Protein AF-A0A3C0S0G8-F1 (afdb_monomer)

Foldseek 3Di:
DVVVQVVCVVVVHDHDDPPDPDDPDDDDPVVVVVVVVCVVVVVPDDAPPVGDPVVVVVVD

Nearest PDB structures (foldseek):
  5wql-assembly2_C  TM=3.470E-01  e=3.973E+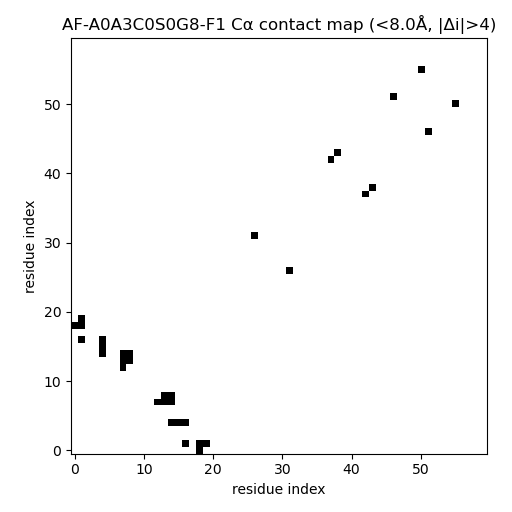00  Escherichia coli K-12

Radius of gyration: 18.83 Å; Cα contacts (8 Å, |Δi|>4): 17; chains: 1; bounding box: 35×25×46 Å

Structure (mmCIF, N/CA/C/O backbone):
data_AF-A0A3C0S0G8-F1
#
_entry.id   AF-A0A3C0S0G8-F1
#
loop_
_atom_site.group_PDB
_atom_site.id
_atom_site.type_symbol
_atom_site.label_atom_id
_atom_site.label_alt_id
_atom_site.label_comp_id
_atom_site.label_asym_id
_atom_site.label_entity_id
_atom_site.label_seq_id
_atom_site.pdbx_PDB_ins_code
_atom_site.Cartn_x
_atom_site.Cartn_y
_atom_site.Cartn_z
_atom_si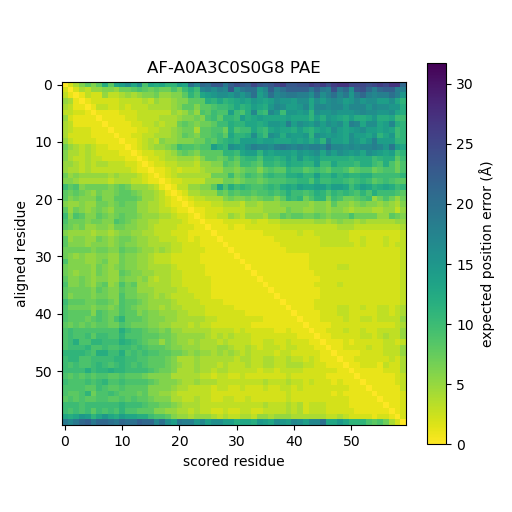te.occupancy
_atom_site.B_iso_or_equiv
_atom_site.auth_seq_id
_atom_site.auth_comp_id
_atom_site.auth_asym_id
_atom_site.auth_atom_id
_atom_site.pdbx_PDB_model_num
ATOM 1 N N . MET A 1 1 ? -9.161 14.034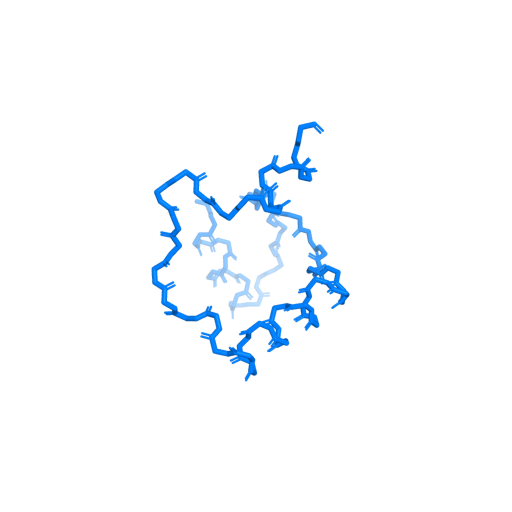 20.426 1.00 60.66 1 MET A N 1
ATOM 2 C CA . MET A 1 1 ? -10.474 13.346 20.391 1.00 60.66 1 MET A CA 1
ATOM 3 C C . MET A 1 1 ? -10.329 11.845 20.117 1.00 60.66 1 MET A C 1
ATOM 5 O O . MET A 1 1 ? -10.803 11.053 20.919 1.00 60.66 1 MET A O 1
ATOM 9 N N . THR A 1 2 ? -9.588 11.429 19.083 1.00 69.81 2 THR A N 1
ATOM 10 C CA . THR A 1 2 ? -9.454 10.014 18.659 1.00 69.81 2 THR A CA 1
ATOM 11 C C . THR A 1 2 ? -8.766 9.077 19.667 1.00 69.81 2 THR A C 1
ATOM 13 O O . THR A 1 2 ? -9.005 7.873 19.653 1.00 69.81 2 THR A O 1
ATOM 16 N N . LYS A 1 3 ? -7.893 9.594 20.546 1.00 79.50 3 LYS A N 1
ATOM 17 C CA . LYS A 1 3 ? -7.244 8.801 21.611 1.00 79.50 3 LYS A CA 1
ATOM 18 C C . LYS A 1 3 ? -8.223 8.466 22.746 1.00 79.50 3 LYS A C 1
ATOM 20 O O . LYS A 1 3 ? -8.433 7.297 23.039 1.00 79.50 3 LYS A O 1
ATOM 25 N N . LEU A 1 4 ? -8.886 9.482 23.302 1.00 81.88 4 LEU A N 1
ATOM 26 C CA . LEU A 1 4 ? -9.845 9.326 24.403 1.00 81.88 4 LEU A CA 1
ATOM 27 C C . LEU A 1 4 ? -11.051 8.453 24.012 1.00 81.88 4 LEU A C 1
ATOM 29 O O . LEU A 1 4 ? -11.464 7.601 24.791 1.00 81.88 4 LEU A O 1
ATOM 33 N N . GLY A 1 5 ? -11.583 8.617 22.794 1.00 82.06 5 GLY A N 1
ATOM 34 C CA . GLY A 1 5 ? -12.685 7.781 22.305 1.00 82.06 5 GLY A CA 1
ATOM 35 C C . GLY A 1 5 ? -12.322 6.294 22.224 1.00 82.06 5 GLY A C 1
ATOM 36 O O . GLY A 1 5 ? -13.113 5.452 22.638 1.00 82.06 5 GLY A O 1
ATOM 37 N N . ARG A 1 6 ? -11.096 5.968 21.781 1.00 83.62 6 ARG A N 1
ATOM 38 C CA . ARG A 1 6 ? -10.582 4.587 21.767 1.00 83.62 6 ARG A CA 1
ATOM 39 C C . ARG A 1 6 ? -10.374 4.025 23.174 1.00 83.62 6 ARG A C 1
ATOM 41 O O . ARG A 1 6 ? -10.718 2.875 23.417 1.00 83.62 6 ARG A O 1
ATOM 48 N N . GLU A 1 7 ? -9.858 4.829 24.103 1.00 87.50 7 GLU A N 1
ATOM 49 C CA . GLU A 1 7 ? -9.669 4.422 25.504 1.00 87.50 7 GLU A CA 1
ATOM 50 C C . GLU A 1 7 ? -10.998 4.148 26.225 1.00 87.50 7 GLU A C 1
ATOM 52 O O . GLU A 1 7 ? -11.084 3.211 27.014 1.00 87.50 7 GLU A O 1
ATOM 57 N N . LEU A 1 8 ? -12.039 4.941 25.957 1.00 87.81 8 LEU A N 1
ATOM 58 C CA . LEU A 1 8 ? -13.381 4.734 26.510 1.00 87.81 8 LEU A CA 1
ATOM 59 C C . LEU A 1 8 ? -14.076 3.517 25.881 1.00 87.81 8 LEU A C 1
ATOM 61 O O . LEU A 1 8 ? -14.639 2.705 26.614 1.00 87.81 8 LEU A O 1
ATOM 65 N N . ALA A 1 9 ? -13.963 3.335 24.561 1.00 85.88 9 ALA A N 1
ATOM 66 C CA . ALA A 1 9 ? -14.461 2.142 23.877 1.00 85.88 9 ALA A CA 1
ATOM 67 C C . ALA A 1 9 ? -13.802 0.854 24.407 1.00 85.88 9 ALA A C 1
ATOM 69 O O . ALA A 1 9 ? -14.493 -0.119 24.695 1.00 85.88 9 ALA A O 1
ATOM 70 N N . ALA A 1 10 ? -12.482 0.866 24.640 1.00 88.62 10 ALA A N 1
ATOM 71 C CA . ALA A 1 10 ? -11.755 -0.261 25.235 1.00 88.62 10 ALA A CA 1
ATOM 72 C C . ALA A 1 10 ? -12.192 -0.579 26.679 1.00 88.62 10 ALA A C 1
ATOM 74 O O . ALA A 1 10 ? -12.035 -1.706 27.139 1.00 88.62 10 ALA A O 1
ATOM 75 N N . LYS A 1 11 ? -12.763 0.401 27.391 1.00 93.31 11 LYS A N 1
ATOM 76 C CA . LYS A 1 11 ? -13.363 0.238 28.726 1.00 93.31 11 LYS A CA 1
ATOM 77 C C . LYS A 1 11 ? -14.844 -0.171 28.676 1.00 93.31 11 LYS A C 1
ATOM 79 O O . LYS A 1 11 ? -15.496 -0.183 29.715 1.00 93.31 11 LYS A O 1
ATOM 84 N N . GLY A 1 12 ? -15.384 -0.485 27.495 1.00 90.06 12 GLY A N 1
ATOM 85 C CA . GLY A 1 12 ? -16.772 -0.920 27.304 1.00 90.06 12 GLY A CA 1
ATOM 86 C C . GLY A 1 12 ? -17.799 0.213 27.229 1.00 90.06 12 GLY A C 1
ATOM 87 O O . GLY A 1 12 ? -18.999 -0.053 27.222 1.00 90.06 12 GLY A O 1
ATOM 88 N N . VAL A 1 13 ? -17.364 1.476 27.166 1.00 91.62 13 VAL A N 1
ATOM 89 C CA . VAL A 1 13 ? -18.271 2.614 26.960 1.00 91.62 13 VAL A CA 1
ATOM 90 C C . VAL A 1 13 ? -18.672 2.665 25.488 1.00 91.62 13 VAL A C 1
ATOM 92 O O . VAL A 1 13 ? -17.816 2.617 24.607 1.00 91.62 13 VAL A O 1
ATOM 95 N N . ASN A 1 14 ? -19.969 2.798 25.205 1.00 88.25 14 ASN A N 1
ATOM 96 C CA . ASN A 1 14 ? -20.451 2.967 23.837 1.00 88.25 14 ASN A CA 1
ATOM 97 C C . ASN A 1 14 ? -20.069 4.361 23.308 1.00 88.25 14 ASN A C 1
ATOM 99 O O . ASN A 1 14 ? -20.611 5.370 23.762 1.00 88.25 14 ASN A O 1
ATOM 103 N N . VAL A 1 15 ? -19.122 4.420 22.370 1.00 88.50 15 VAL A N 1
ATOM 104 C CA . VAL A 1 15 ? -18.580 5.665 21.809 1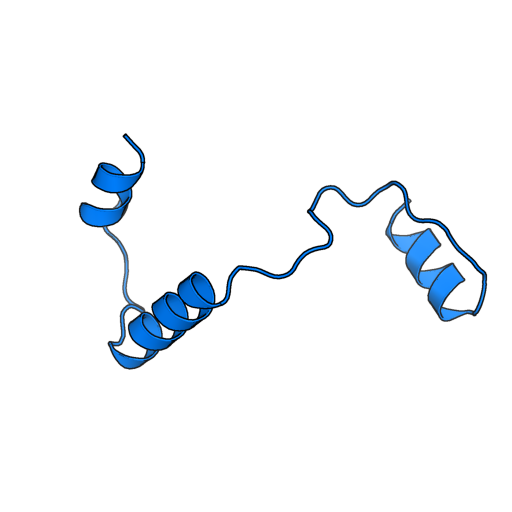.00 88.50 15 VAL A CA 1
ATOM 105 C C . VAL A 1 15 ? -18.806 5.695 20.301 1.00 88.50 15 VAL A C 1
ATOM 107 O O . VAL A 1 15 ? -18.299 4.842 19.578 1.00 88.50 15 VAL A O 1
ATOM 110 N N . ILE A 1 16 ? -19.489 6.731 19.811 1.00 86.00 16 ILE A N 1
ATOM 111 C CA . ILE A 1 16 ? -19.604 7.018 18.376 1.00 86.00 16 ILE A CA 1
ATOM 112 C C . ILE A 1 16 ? -18.458 7.958 17.982 1.00 86.00 16 ILE A C 1
ATOM 114 O O . ILE A 1 16 ? -18.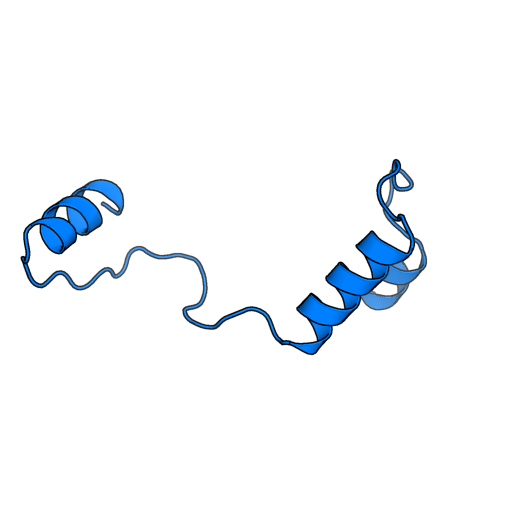414 9.114 18.406 1.00 86.00 16 ILE A O 1
ATOM 118 N N . SER A 1 17 ? -17.504 7.465 17.188 1.00 82.06 17 SER A N 1
ATOM 119 C CA . SER A 1 17 ? -16.368 8.265 16.714 1.00 82.06 17 SER A CA 1
ATOM 120 C C . SER A 1 17 ? -16.693 8.938 15.383 1.00 82.06 17 SER A C 1
ATOM 122 O O . SER A 1 17 ? -16.678 8.296 14.341 1.00 82.06 17 SER A O 1
ATOM 124 N N . LEU A 1 18 ? -16.907 10.254 15.411 1.00 87.31 18 LEU A N 1
ATOM 125 C CA . LEU A 1 18 ? -17.088 11.100 14.219 1.00 87.31 18 LEU A CA 1
ATOM 126 C C . LEU A 1 18 ? -15.788 11.820 13.816 1.00 87.31 18 LEU A C 1
ATOM 128 O O . LEU A 1 18 ? -15.814 12.898 13.233 1.00 87.31 18 LEU A O 1
ATOM 132 N N . SER A 1 19 ? -14.639 11.271 14.221 1.00 83.81 19 SER A N 1
ATOM 133 C CA . SER A 1 19 ? -13.324 11.922 14.091 1.00 83.81 19 SER A CA 1
ATOM 134 C C . SER A 1 19 ? -12.359 11.208 13.142 1.00 83.81 19 SER A C 1
ATOM 136 O O . SER A 1 19 ? -11.202 11.610 13.042 1.00 83.81 19 SER A O 1
ATOM 138 N N . VAL A 1 20 ? -12.804 10.127 12.496 1.00 84.38 20 VAL A N 1
ATOM 139 C CA . VAL A 1 20 ? -11.987 9.340 11.565 1.00 84.38 20 VAL A CA 1
ATOM 140 C C . VAL A 1 20 ? -12.022 10.018 10.195 1.00 84.38 20 VAL A C 1
ATOM 142 O O . VAL A 1 20 ? -13.097 10.341 9.703 1.00 84.38 20 VAL A O 1
ATOM 145 N N . GLY A 1 21 ? -10.849 10.277 9.615 1.00 88.56 21 GLY A N 1
ATOM 146 C CA . GLY A 1 21 ? -10.707 10.946 8.314 1.00 88.56 21 GLY A CA 1
ATOM 147 C C . GLY A 1 21 ? -10.457 9.996 7.141 1.00 88.56 21 GLY A C 1
ATOM 148 O O . GLY A 1 21 ? -10.209 10.462 6.034 1.00 88.56 21 GLY A O 1
ATOM 149 N N . GLU A 1 22 ? -10.482 8.686 7.386 1.00 90.00 22 GLU A N 1
ATOM 150 C CA . GLU A 1 22 ? -10.342 7.640 6.372 1.00 90.00 22 GLU A CA 1
ATOM 151 C C . GLU A 1 22 ? -11.662 6.874 6.196 1.00 90.00 22 GLU A C 1
ATOM 153 O O . GLU A 1 22 ? -12.487 6.864 7.116 1.00 90.00 22 GLU A O 1
ATOM 158 N N . PRO A 1 23 ? -11.893 6.253 5.029 1.00 91.19 23 PRO A N 1
ATOM 159 C CA . PRO A 1 23 ? -13.089 5.454 4.808 1.00 91.19 23 PRO A CA 1
ATOM 160 C C . PRO A 1 23 ? -13.141 4.200 5.690 1.00 91.19 23 PRO A C 1
ATOM 162 O O . PRO A 1 23 ? -12.118 3.684 6.128 1.00 91.19 23 PRO A O 1
ATOM 165 N N . ASP A 1 24 ? -14.346 3.678 5.906 1.00 90.81 24 ASP A N 1
ATOM 166 C CA . ASP A 1 24 ? -14.625 2.487 6.719 1.00 90.81 24 ASP A CA 1
ATOM 167 C C . ASP A 1 24 ? -14.500 1.158 5.951 1.00 90.81 24 ASP A C 1
ATOM 169 O O . ASP A 1 24 ? -14.646 0.080 6.532 1.00 90.81 24 ASP A O 1
ATOM 173 N N . PHE A 1 25 ? -14.213 1.213 4.650 1.00 94.50 25 PHE A N 1
ATOM 174 C CA . PHE A 1 25 ? -14.025 0.037 3.810 1.00 94.50 25 PHE A CA 1
ATOM 175 C C . PHE A 1 25 ? -12.554 -0.356 3.666 1.00 94.50 25 PHE A C 1
ATOM 177 O O . PHE A 1 25 ? -11.641 0.467 3.648 1.00 94.50 25 PHE A O 1
ATOM 184 N N . ASN A 1 26 ? -12.332 -1.656 3.486 1.00 96.25 26 ASN A N 1
ATOM 185 C CA . ASN A 1 26 ? -11.011 -2.186 3.180 1.00 96.25 26 ASN A CA 1
ATOM 186 C C . ASN A 1 26 ? -10.579 -1.813 1.755 1.00 96.25 26 ASN A C 1
ATOM 188 O O . ASN A 1 26 ? -11.407 -1.703 0.850 1.00 96.25 26 ASN A O 1
ATOM 192 N N . THR A 1 27 ? -9.265 -1.738 1.529 1.00 97.44 27 THR A N 1
ATOM 193 C CA . THR A 1 27 ? -8.684 -1.650 0.181 1.00 97.44 27 THR A CA 1
ATOM 194 C C . THR A 1 27 ? -9.250 -2.754 -0.734 1.00 97.44 27 THR A C 1
ATOM 196 O O . THR A 1 27 ? -9.339 -3.905 -0.286 1.00 97.44 27 THR A O 1
ATOM 199 N N . PRO A 1 28 ? -9.604 -2.460 -2.002 1.00 98.06 28 PRO A N 1
ATOM 200 C CA . PRO A 1 28 ? -10.102 -3.466 -2.942 1.00 98.06 28 PRO A CA 1
ATOM 201 C C . PRO A 1 28 ? -9.127 -4.634 -3.152 1.00 98.06 28 PRO A C 1
ATOM 203 O O . PRO A 1 28 ? -7.911 -4.437 -3.179 1.00 98.06 28 PRO A O 1
ATOM 206 N N . GLU A 1 29 ? -9.648 -5.850 -3.349 1.00 98.44 29 GLU A N 1
ATOM 207 C CA . GLU A 1 29 ? -8.813 -7.064 -3.374 1.00 98.44 29 GLU A CA 1
ATOM 208 C C . GLU A 1 29 ? -7.798 -7.073 -4.525 1.00 98.44 29 GLU A C 1
ATOM 210 O O . GLU A 1 29 ? -6.632 -7.389 -4.309 1.00 98.44 29 GLU A O 1
ATOM 215 N N . HIS A 1 30 ? -8.182 -6.590 -5.711 1.00 98.25 30 HIS A N 1
ATOM 216 C CA . HIS A 1 30 ? -7.274 -6.506 -6.860 1.00 98.25 30 HIS A CA 1
ATOM 217 C C . HIS A 1 30 ? -6.045 -5.615 -6.595 1.00 98.25 30 HIS A C 1
ATOM 219 O O . HIS A 1 30 ? -4.968 -5.875 -7.128 1.00 98.25 30 HIS A O 1
ATOM 225 N N . VAL A 1 31 ? -6.179 -4.585 -5.748 1.00 98.38 31 VAL A N 1
ATOM 226 C CA . VAL A 1 31 ? -5.054 -3.727 -5.343 1.00 98.38 31 VAL A CA 1
ATOM 227 C C . VAL A 1 31 ? -4.131 -4.480 -4.386 1.00 98.38 31 VAL A C 1
ATOM 229 O O . VAL A 1 31 ? -2.910 -4.412 -4.528 1.00 98.38 31 VAL A O 1
ATOM 232 N N . LYS A 1 32 ? -4.695 -5.236 -3.433 1.00 98.62 32 LYS A N 1
ATOM 233 C CA . LYS A 1 32 ? -3.901 -6.075 -2.522 1.00 98.62 32 LYS A CA 1
ATOM 234 C C . LYS A 1 32 ? -3.130 -7.144 -3.287 1.00 98.62 32 LYS A C 1
ATOM 236 O O . LYS A 1 32 ? -1.961 -7.364 -2.995 1.00 98.62 32 LYS A O 1
ATOM 241 N N . ASP A 1 33 ? -3.762 -7.787 -4.261 1.00 98.69 33 ASP A N 1
ATOM 242 C CA . ASP A 1 33 ? -3.132 -8.842 -5.054 1.00 98.69 33 ASP A CA 1
ATOM 243 C C . ASP A 1 33 ? -2.014 -8.300 -5.949 1.00 98.69 33 ASP A C 1
ATOM 245 O O . ASP A 1 33 ? -0.940 -8.899 -6.008 1.00 98.69 33 ASP A O 1
ATOM 249 N N . ALA A 1 34 ? -2.200 -7.125 -6.562 1.00 98.38 34 ALA A N 1
ATOM 250 C CA . ALA A 1 34 ? -1.133 -6.444 -7.295 1.00 98.38 34 ALA A CA 1
ATOM 251 C C . ALA A 1 34 ? 0.067 -6.105 -6.390 1.00 98.38 34 ALA A C 1
ATOM 253 O O . ALA A 1 34 ? 1.215 -6.290 -6.792 1.00 98.38 34 ALA A O 1
ATOM 254 N N . ALA A 1 35 ? -0.186 -5.666 -5.151 1.00 98.38 35 ALA A N 1
ATOM 255 C CA . ALA A 1 35 ? 0.869 -5.386 -4.179 1.00 98.38 35 ALA A CA 1
ATOM 256 C C . ALA A 1 35 ? 1.620 -6.657 -3.740 1.00 98.38 35 ALA A C 1
ATOM 258 O O . ALA A 1 35 ? 2.848 -6.644 -3.682 1.00 98.38 35 ALA A O 1
ATOM 259 N N . LYS A 1 36 ? 0.909 -7.766 -3.477 1.00 98.69 36 LYS A N 1
ATOM 260 C CA . LYS A 1 36 ? 1.527 -9.072 -3.172 1.00 98.69 36 LYS A CA 1
ATOM 261 C C . LYS A 1 36 ? 2.419 -9.535 -4.326 1.00 98.69 36 LYS A C 1
ATOM 263 O O . LYS A 1 36 ? 3.583 -9.844 -4.107 1.00 98.69 36 LYS A O 1
ATOM 268 N N . LYS A 1 37 ? 1.912 -9.470 -5.559 1.00 98.56 37 LYS A N 1
ATOM 269 C CA . LYS A 1 37 ? 2.678 -9.817 -6.761 1.00 98.56 37 LYS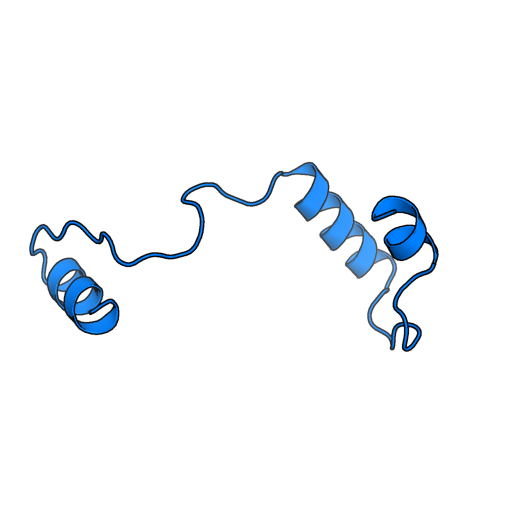 A CA 1
ATOM 270 C C . LYS A 1 37 ? 3.948 -8.971 -6.904 1.00 98.56 37 LYS A C 1
ATOM 272 O O . LYS A 1 37 ? 5.006 -9.507 -7.209 1.00 98.56 37 LYS A O 1
ATOM 277 N N . ALA A 1 38 ? 3.868 -7.665 -6.647 1.00 98.12 38 ALA A N 1
ATOM 278 C CA . ALA A 1 38 ? 5.038 -6.790 -6.685 1.00 98.12 38 ALA A CA 1
ATOM 279 C C . ALA A 1 38 ? 6.106 -7.197 -5.647 1.00 98.12 38 ALA A C 1
ATOM 281 O O . ALA A 1 38 ? 7.302 -7.114 -5.930 1.00 98.12 38 ALA A O 1
ATOM 282 N N . LEU A 1 39 ? 5.693 -7.675 -4.465 1.00 98.31 39 LEU A N 1
ATOM 283 C CA . LEU A 1 39 ? 6.610 -8.239 -3.469 1.00 98.31 39 LEU A CA 1
ATOM 284 C C . LEU A 1 39 ? 7.261 -9.536 -3.967 1.00 98.31 39 LEU A C 1
ATOM 286 O O . LEU A 1 39 ? 8.483 -9.657 -3.875 1.00 98.31 39 LEU A O 1
ATOM 290 N N . ASP A 1 40 ? 6.479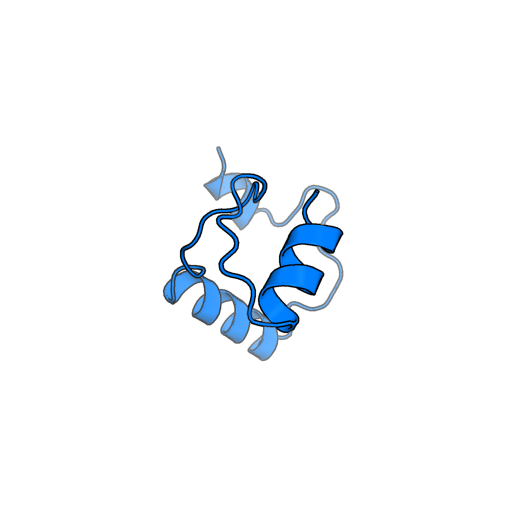 -10.457 -4.537 1.00 98.50 40 ASP A N 1
ATOM 291 C CA . ASP A 1 40 ? 6.981 -11.719 -5.107 1.00 98.50 40 ASP A CA 1
ATOM 292 C C . ASP A 1 40 ? 7.995 -11.470 -6.242 1.00 98.50 40 ASP A C 1
ATOM 294 O O . ASP A 1 40 ? 9.008 -12.159 -6.368 1.00 98.50 40 ASP A O 1
ATOM 298 N N . GLU A 1 41 ? 7.768 -10.421 -7.034 1.00 98.25 41 GLU A N 1
ATOM 299 C CA . GLU A 1 41 ? 8.646 -9.968 -8.118 1.00 98.25 41 GLU A CA 1
ATOM 300 C C . GLU A 1 41 ? 9.809 -9.071 -7.642 1.00 98.25 41 GLU A C 1
ATOM 302 O O . GLU A 1 41 ? 10.584 -8.571 -8.456 1.00 98.25 41 GLU A O 1
ATOM 307 N N . ASN A 1 42 ? 9.985 -8.889 -6.328 1.00 97.75 42 ASN A N 1
ATOM 308 C CA . ASN A 1 42 ? 11.056 -8.095 -5.717 1.00 97.75 42 ASN A CA 1
ATOM 309 C C . ASN A 1 42 ? 11.090 -6.606 -6.122 1.00 97.75 42 ASN A C 1
ATOM 311 O O . ASN A 1 42 ? 12.162 -5.990 -6.145 1.00 97.75 42 ASN A O 1
ATOM 315 N N . TRP A 1 43 ? 9.932 -5.976 -6.332 1.00 96.94 43 TRP A N 1
ATOM 316 C CA . TRP A 1 43 ? 9.805 -4.518 -6.483 1.00 96.94 43 TRP A CA 1
ATOM 317 C C . TRP A 1 43 ? 10.016 -3.789 -5.140 1.00 96.94 43 TRP A C 1
ATOM 319 O O . TRP A 1 43 ? 9.128 -3.131 -4.606 1.00 96.94 43 TRP A O 1
ATOM 329 N N . THR A 1 44 ? 11.211 -3.924 -4.564 1.00 96.50 44 THR A N 1
ATOM 330 C CA . THR A 1 44 ? 11.581 -3.441 -3.218 1.00 96.50 44 THR A CA 1
ATOM 331 C C . THR A 1 44 ? 12.773 -2.480 -3.233 1.00 96.50 44 THR A C 1
ATOM 333 O O . THR A 1 44 ? 13.290 -2.083 -2.187 1.00 96.50 44 THR A O 1
ATOM 336 N N . ARG A 1 45 ? 13.251 -2.120 -4.428 1.00 95.69 45 ARG A N 1
ATOM 337 C CA . ARG A 1 45 ? 14.350 -1.170 -4.639 1.00 95.69 45 ARG A CA 1
ATOM 338 C C . ARG A 1 45 ? 13.812 0.237 -4.887 1.00 95.69 45 ARG A C 1
ATOM 340 O O . ARG A 1 45 ? 12.606 0.443 -5.000 1.00 95.69 45 ARG A O 1
ATOM 347 N N . TYR A 1 46 ? 14.723 1.205 -4.951 1.00 96.94 46 TYR A N 1
ATOM 348 C CA . TYR A 1 46 ? 14.370 2.595 -5.213 1.00 96.94 46 TYR A CA 1
ATOM 349 C C . TYR A 1 46 ? 13.553 2.738 -6.497 1.00 96.94 46 TYR A C 1
ATOM 351 O O . TYR A 1 46 ? 13.938 2.232 -7.552 1.00 96.94 46 TYR A O 1
ATOM 359 N N . SER A 1 47 ? 12.451 3.475 -6.394 1.00 95.25 47 SER A N 1
ATOM 360 C CA . SER A 1 47 ? 11.721 3.966 -7.552 1.00 95.25 47 SER A CA 1
ATOM 361 C C . SER A 1 47 ? 12.487 5.123 -8.208 1.00 95.25 47 SER A C 1
ATOM 363 O O . SER A 1 47 ? 13.314 5.780 -7.566 1.00 95.25 47 SER A O 1
ATOM 365 N N . PRO A 1 48 ? 12.201 5.430 -9.484 1.00 95.94 48 PRO A N 1
ATOM 366 C CA . PRO A 1 48 ? 12.614 6.698 -10.073 1.00 95.94 48 PRO A CA 1
ATOM 367 C C . PRO A 1 48 ? 12.117 7.873 -9.216 1.00 95.94 48 PRO A C 1
ATOM 369 O O . PRO A 1 48 ? 11.001 7.819 -8.703 1.00 95.94 48 PRO A O 1
ATOM 372 N N . VAL A 1 49 ? 12.894 8.959 -9.120 1.00 96.62 49 VAL A N 1
ATOM 373 C CA . VAL A 1 49 ? 12.514 10.189 -8.388 1.00 96.62 49 VAL A CA 1
ATOM 374 C C . VAL A 1 49 ? 11.099 10.688 -8.725 1.00 96.62 49 VAL A C 1
ATOM 376 O O . VAL A 1 49 ? 10.355 10.992 -7.797 1.00 96.62 49 VAL A O 1
ATOM 379 N N . PRO A 1 50 ? 10.670 10.749 -10.004 1.00 95.44 50 PRO A N 1
ATOM 380 C CA . PRO A 1 50 ? 9.307 11.178 -10.321 1.00 95.44 50 PRO A CA 1
ATOM 381 C C . PRO A 1 50 ? 8.237 10.091 -10.096 1.00 95.44 50 PRO A C 1
ATOM 383 O O . PRO A 1 50 ? 7.058 10.364 -10.287 1.00 95.44 50 PRO A O 1
ATOM 386 N N . GLY A 1 51 ? 8.616 8.862 -9.736 1.00 95.19 51 GLY A N 1
ATOM 387 C CA . GLY A 1 51 ? 7.747 7.684 -9.698 1.00 95.19 51 GLY A CA 1
ATOM 388 C C . GLY A 1 51 ? 7.799 6.844 -10.980 1.00 95.19 51 GLY A C 1
ATOM 389 O O . GLY A 1 51 ? 8.324 7.271 -12.018 1.00 95.19 51 GLY A O 1
ATOM 390 N N . TYR A 1 52 ? 7.254 5.627 -10.905 1.00 95.56 52 TYR A N 1
ATOM 391 C CA . TYR A 1 52 ? 7.228 4.680 -12.023 1.00 95.56 52 TYR A CA 1
ATOM 392 C C . TYR A 1 52 ? 6.479 5.254 -13.240 1.00 95.56 52 TYR A C 1
ATOM 394 O O . TYR A 1 52 ? 5.412 5.853 -13.061 1.00 95.56 52 TYR A O 1
ATOM 402 N N . PRO A 1 53 ? 7.022 5.125 -14.468 1.00 95.12 53 PRO A N 1
ATOM 403 C CA . PRO A 1 53 ? 6.376 5.630 -15.680 1.00 95.12 53 PRO A CA 1
ATOM 404 C C . PRO A 1 53 ? 4.932 5.150 -15.852 1.00 95.12 53 PRO A C 1
ATOM 406 O O . PRO A 1 53 ? 4.071 5.953 -16.195 1.00 95.12 53 PRO A O 1
ATOM 409 N N . GLU A 1 54 ? 4.663 3.882 -15.552 1.00 94.81 54 GLU A N 1
ATOM 410 C CA . GLU A 1 54 ? 3.359 3.234 -15.696 1.00 94.81 54 GLU A CA 1
ATOM 411 C C . GLU A 1 54 ? 2.324 3.865 -14.757 1.00 94.81 54 GLU A C 1
ATOM 413 O O . GLU A 1 54 ? 1.210 4.180 -15.170 1.00 94.81 54 GLU A O 1
ATOM 418 N N . LEU A 1 55 ? 2.716 4.134 -13.505 1.00 95.31 55 LEU A N 1
ATOM 419 C CA . LEU A 1 55 ? 1.859 4.818 -12.537 1.00 95.31 55 LEU A CA 1
ATOM 420 C C . LEU A 1 55 ? 1.580 6.260 -12.968 1.00 95.31 55 LEU A C 1
A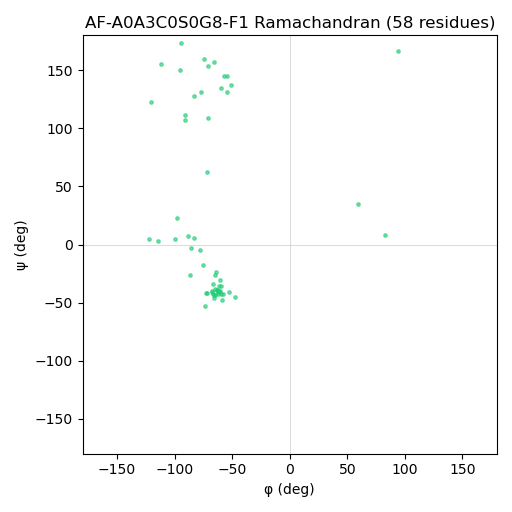TOM 422 O O . LEU A 1 55 ? 0.445 6.718 -12.893 1.00 95.31 55 LEU A O 1
ATOM 426 N N . ARG A 1 56 ? 2.604 6.977 -13.442 1.00 95.62 56 ARG A N 1
ATOM 427 C CA . ARG A 1 56 ? 2.433 8.358 -13.911 1.00 95.62 56 ARG A CA 1
ATOM 428 C C . ARG A 1 56 ? 1.505 8.447 -15.119 1.00 95.62 56 ARG A C 1
ATOM 430 O O . ARG A 1 56 ? 0.715 9.377 -15.182 1.00 95.62 56 ARG A O 1
ATOM 437 N N . GLN A 1 57 ? 1.584 7.497 -16.048 1.00 96.19 57 GLN A N 1
ATOM 438 C CA . GLN A 1 57 ? 0.682 7.431 -17.201 1.00 96.19 57 GLN A CA 1
ATOM 439 C C . GLN A 1 57 ? -0.763 7.120 -16.795 1.00 96.19 57 GLN A C 1
ATOM 441 O O . GLN A 1 57 ? -1.676 7.639 -17.419 1.00 96.19 57 GLN A O 1
ATOM 446 N N . ALA A 1 58 ? -0.974 6.314 -15.751 1.00 96.31 58 ALA A N 1
ATOM 447 C CA . ALA A 1 58 ? -2.311 5.956 -15.273 1.00 96.31 58 ALA A CA 1
ATOM 448 C C . ALA A 1 58 ? -3.028 7.070 -14.479 1.00 96.31 58 ALA A C 1
ATOM 450 O O . ALA A 1 58 ? -4.237 6.983 -14.283 1.00 96.31 58 ALA A O 1
ATOM 451 N N . ILE A 1 59 ? -2.296 8.076 -13.981 1.00 94.06 59 ILE A N 1
ATOM 452 C CA . ILE A 1 59 ? -2.847 9.196 -13.190 1.00 94.06 59 ILE A CA 1
ATOM 453 C C . ILE A 1 59 ? -3.356 10.350 -14.077 1.00 94.06 59 ILE A C 1
ATOM 455 O O . ILE A 1 59 ? -4.211 11.112 -13.626 1.00 94.06 59 ILE A O 1
ATOM 459 N N . VAL A 1 60 ? -2.806 10.507 -15.287 1.00 67.56 60 VAL A N 1
ATOM 460 C CA . VAL A 1 60 ? -3.071 11.639 -16.201 1.00 67.56 60 VAL A CA 1
ATOM 461 C C . VAL A 1 60 ? -4.335 11.427 -17.024 1.00 67.56 60 VAL A C 1
ATOM 463 O O . VAL A 1 6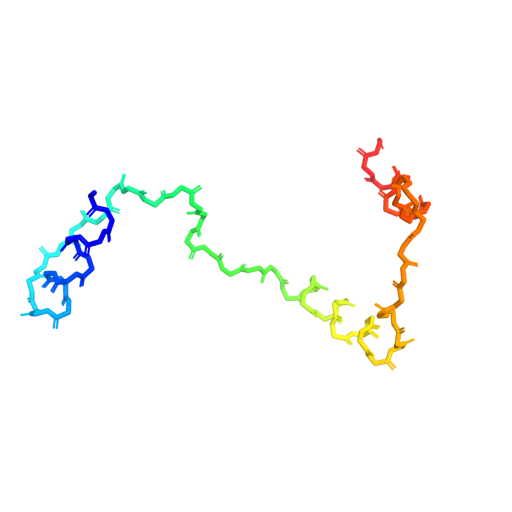0 ? -4.540 10.296 -17.513 1.00 67.56 60 VAL A O 1
#

Solvent-accessible surface area (backbone atoms only — not comparable to full-atom values): 4080 Å² total; per-residue (Å²): 110,74,64,62,49,51,56,40,40,76,70,71,44,94,65,87,81,91,74,72,92,67,79,94,69,78,81,58,66,72,61,54,51,54,52,52,49,37,57,78,70,58,74,78,68,88,67,54,93,91,48,53,69,70,61,57,60,72,73,107

pLDDT: mean 91.7, std 7.98, range [60.66, 98.69]

Sequence (60 aa):
MTKLGRELAAKGVNVISLSVGEPDFNTPEHVKDAAKKALDENWTRYSPVPGYPELRQAIV

Mean predicted aligned error: 6.04 Å

Secondary structure (DSSP, 8-state):
-HHHHHHHHHTT---------S-SSPPPHHHHHHHHHHHHTT--SPPPTT--HHHHHHH-